Protein AF-A0A7T8GNN7-F1 (afdb_monomer_lite)

Secondary structure (DSSP, 8-state):
---EEE-HHHHHHTT-EEEEEEGGGTEEEEEEEE-STTPEE-SSSEEE--TTTTSPP---S----EE--SSTT------EES----PPPTTSSTTSTTS--B----TT----S-TT-B-SS---EE-

Foldseek 3Di:
DQADWDAPVVLVVVVWDFDAADPVRRTGRTAAEDADFPEEAQDPRYHYDHNPPPDDDPDDDDGDYHYDDNDPVDPDDKDFPQFDAWADDPVNALQDDDTDFDADDDPVRDGPPNNSGDHHGDPGGID

Organism: Caligus rogercresseyi (NCBI:txid217165)

Radius of gyration: 16.75 Å; chains: 1; bounding box: 38×28×48 Å

InterPro domains:
  IPR000859 CUB domain [PF00431] (37-94)
  IPR000859 CUB domain [PS01180] (37-127)
  IPR035914 Spermadhesin, CUB domain superfamily [G3DSA:2.60.120.290] (34-127)
  IPR035914 Spermadhesin, CUB domain superfamily [SSF49854] (37-122)

Sequence (127 aa):
DHGTCFTSEECADNGGTSDGNCASGFGVCCTFKVSTCGTSVTRNITYITNPSYPTAYTTSGTCTYTINRVNDNICQIRLDFDNLVLTEPATGECSNTNTDKLTFTSPSGYVPPGSGGLCGDNVSGSH

pLDDT: mean 86.87, std 10.4, range [50.38, 96.88]

Structure (mmCIF, N/CA/C/O backbone):
data_AF-A0A7T8GNN7-F1
#
_entry.id   AF-A0A7T8GNN7-F1
#
loop_
_atom_site.group_PDB
_atom_site.id
_atom_site.type_symbol
_atom_site.label_atom_id
_atom_site.label_alt_id
_atom_site.label_comp_id
_atom_site.label_asym_id
_atom_site.label_entity_id
_atom_site.label_seq_id
_atom_site.pdbx_PDB_ins_code
_atom_site.Cartn_x
_atom_site.Cartn_y
_atom_site.Cartn_z
_atom_site.occupancy
_atom_site.B_iso_or_equiv
_atom_site.auth_seq_id
_atom_site.auth_comp_id
_atom_site.auth_asym_id
_atom_site.auth_atom_id
_atom_site.pdbx_PDB_model_num
ATOM 1 N N . ASP A 1 1 ? -1.121 11.343 8.156 1.00 70.88 1 ASP A N 1
ATOM 2 C CA . ASP A 1 1 ? -1.872 10.213 7.580 1.00 70.88 1 ASP A CA 1
ATOM 3 C C . ASP A 1 1 ? -3.366 10.359 7.880 1.00 70.88 1 ASP A C 1
ATOM 5 O O . ASP A 1 1 ? -3.744 11.129 8.758 1.00 70.88 1 ASP A O 1
ATOM 9 N N . HIS A 1 2 ? -4.235 9.688 7.126 1.00 83.94 2 HIS A N 1
ATOM 10 C CA . HIS A 1 2 ? -5.654 9.531 7.434 1.00 83.94 2 HIS A CA 1
ATOM 11 C C . HIS A 1 2 ? -5.828 8.280 8.299 1.00 83.94 2 HIS A C 1
ATOM 13 O O . HIS A 1 2 ? -5.333 7.208 7.957 1.00 83.94 2 HIS A O 1
ATOM 19 N N . GLY A 1 3 ? -6.543 8.402 9.413 1.00 90.62 3 GLY A N 1
ATOM 20 C CA . GLY A 1 3 ? -6.808 7.295 10.329 1.00 90.62 3 GLY A CA 1
ATOM 21 C C . GLY A 1 3 ? -8.271 7.224 10.745 1.00 90.62 3 GLY A C 1
ATOM 22 O O . GLY A 1 3 ? -9.076 8.104 10.437 1.00 90.62 3 GLY A O 1
ATOM 23 N N . THR A 1 4 ? -8.618 6.153 11.453 1.00 93.12 4 THR A N 1
ATOM 24 C CA . THR A 1 4 ? -9.942 5.988 12.070 1.00 93.12 4 THR A 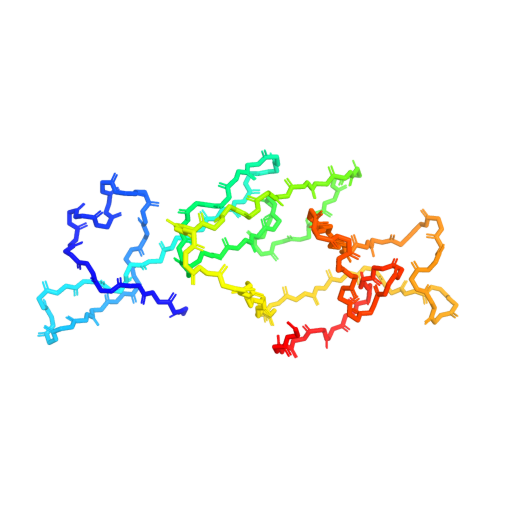CA 1
ATOM 25 C C . THR A 1 4 ? -9.846 6.315 13.554 1.00 93.12 4 THR A C 1
ATOM 27 O O . THR A 1 4 ? -8.886 5.927 14.213 1.00 93.12 4 THR A O 1
ATOM 30 N N . CYS A 1 5 ? -10.826 7.039 14.090 1.00 95.19 5 CYS A N 1
ATOM 31 C CA . CYS A 1 5 ? -10.841 7.391 15.506 1.00 95.19 5 CYS A CA 1
ATOM 32 C C . CYS A 1 5 ? -11.194 6.167 16.367 1.00 95.19 5 CYS A C 1
ATOM 34 O O . CYS A 1 5 ? -12.307 5.655 16.245 1.00 95.19 5 CYS A O 1
ATOM 36 N N . PHE A 1 6 ? -10.268 5.728 17.223 1.00 95.75 6 PHE A N 1
ATOM 37 C CA . PHE A 1 6 ? -10.435 4.619 18.179 1.00 95.75 6 PHE A CA 1
ATOM 38 C C . PHE A 1 6 ? -9.984 5.019 19.582 1.00 95.75 6 PHE A C 1
ATOM 40 O O . PHE A 1 6 ? -9.338 6.056 19.750 1.00 95.75 6 PHE A O 1
ATOM 47 N N . THR A 1 7 ? -10.280 4.200 20.595 1.00 96.88 7 THR A N 1
ATOM 48 C CA . THR A 1 7 ? -9.543 4.311 21.863 1.00 96.88 7 THR A CA 1
ATOM 49 C C . THR A 1 7 ? -8.076 3.914 21.661 1.00 96.88 7 THR A C 1
ATOM 51 O O . THR A 1 7 ? -7.710 3.262 20.675 1.00 96.88 7 THR A O 1
ATOM 54 N N . SER A 1 8 ? -7.207 4.321 22.586 1.00 95.62 8 SER A N 1
ATOM 55 C CA . SER A 1 8 ? -5.798 3.914 22.576 1.00 95.62 8 SER A CA 1
ATOM 56 C C . SER A 1 8 ? -5.645 2.395 22.611 1.00 95.62 8 SER A C 1
ATOM 58 O O . SER A 1 8 ? -4.840 1.840 21.862 1.00 95.62 8 SER A O 1
ATOM 60 N N . GLU A 1 9 ? -6.445 1.736 23.447 1.00 96.69 9 GLU A N 1
ATOM 61 C CA . GLU A 1 9 ? -6.436 0.289 23.642 1.00 96.69 9 GLU A CA 1
ATOM 62 C C . GLU A 1 9 ? -6.911 -0.429 22.378 1.00 96.69 9 GLU A C 1
ATOM 64 O O . GLU A 1 9 ? -6.200 -1.282 21.857 1.00 96.69 9 GLU A O 1
ATOM 69 N N . GLU A 1 10 ? -8.050 -0.020 21.810 1.00 96.62 10 GLU A N 1
ATOM 70 C CA . GLU A 1 10 ? -8.573 -0.610 20.574 1.00 96.62 10 GLU A CA 1
ATOM 71 C C . GLU A 1 10 ? -7.582 -0.462 19.419 1.00 96.62 10 GLU A C 1
ATOM 73 O O . GLU A 1 10 ? -7.401 -1.397 18.637 1.00 96.62 10 GLU A O 1
ATOM 78 N N . CYS A 1 11 ? -6.924 0.696 19.301 1.00 96.06 11 CYS A N 1
ATOM 79 C CA . CYS A 1 11 ? -5.928 0.904 18.259 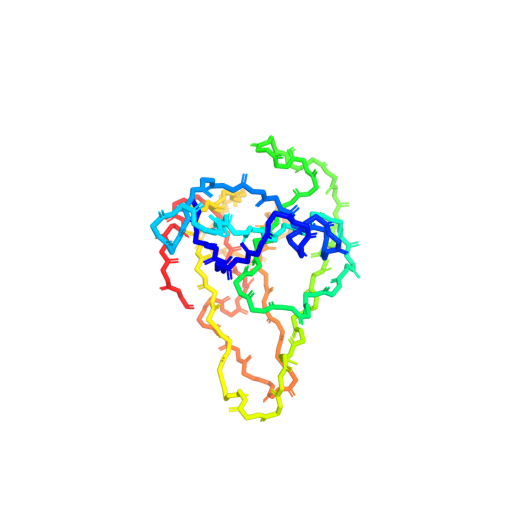1.00 96.06 11 CYS A CA 1
ATOM 80 C C . CYS A 1 11 ? -4.759 -0.082 18.394 1.00 96.06 11 CYS A C 1
ATOM 82 O O . CYS A 1 11 ? -4.390 -0.726 17.409 1.00 96.06 11 CYS A O 1
ATOM 84 N N . ALA A 1 12 ? -4.224 -0.243 19.608 1.00 95.62 12 ALA A N 1
ATOM 85 C CA . ALA A 1 12 ? -3.118 -1.155 19.888 1.00 95.62 12 ALA A CA 1
ATOM 86 C C . ALA A 1 12 ? -3.513 -2.629 19.696 1.00 95.62 12 ALA A C 1
ATOM 88 O O . ALA A 1 12 ? -2.801 -3.369 19.015 1.00 95.62 12 ALA A O 1
ATOM 89 N N . ASP A 1 13 ? -4.674 -3.038 20.213 1.00 96.06 13 ASP A N 1
ATOM 90 C CA . ASP A 1 13 ? -5.177 -4.416 20.128 1.00 96.06 13 ASP A CA 1
ATOM 91 C C . ASP A 1 13 ? -5.432 -4.854 18.679 1.00 96.06 13 ASP A C 1
ATOM 93 O O . ASP A 1 13 ? -5.316 -6.030 18.334 1.00 96.06 13 ASP A O 1
ATOM 97 N N . ASN A 1 14 ? -5.743 -3.898 17.801 1.00 92.69 14 ASN A N 1
ATOM 98 C CA . ASN A 1 14 ? -5.927 -4.142 16.372 1.00 92.69 14 ASN A CA 1
ATOM 99 C C . ASN A 1 14 ? -4.624 -4.028 15.555 1.00 92.69 14 ASN A C 1
ATOM 101 O O . ASN A 1 14 ? -4.678 -4.125 14.327 1.00 92.69 14 ASN A O 1
ATOM 105 N N . GLY A 1 15 ? -3.469 -3.816 16.198 1.00 92.62 15 GLY A N 1
ATOM 106 C CA . GLY A 1 15 ? -2.169 -3.673 15.531 1.00 92.62 15 GLY A CA 1
ATOM 107 C C . GLY A 1 15 ? -1.986 -2.344 14.792 1.00 92.62 15 GLY A C 1
ATOM 108 O O . GLY A 1 15 ? -1.189 -2.259 13.857 1.00 92.62 15 GLY A O 1
ATOM 109 N N . GLY A 1 16 ? -2.755 -1.322 15.164 1.00 94.12 16 GLY A N 1
ATOM 110 C CA . GLY A 1 16 ? -2.642 0.025 14.623 1.00 94.12 16 GLY A CA 1
ATOM 111 C C . GLY A 1 16 ? -1.597 0.870 15.350 1.00 94.12 16 GLY A C 1
ATOM 112 O O . GLY A 1 16 ? -1.063 0.501 16.394 1.00 94.12 16 GLY A O 1
ATOM 113 N N . THR A 1 17 ? -1.298 2.034 14.781 1.00 95.19 17 THR A N 1
ATOM 114 C CA . THR A 1 17 ? -0.413 3.045 15.373 1.00 95.19 17 THR A CA 1
ATOM 115 C C . THR A 1 17 ? -1.192 4.331 15.625 1.00 95.19 17 THR A C 1
ATOM 117 O O . THR A 1 17 ? -1.911 4.806 14.744 1.00 95.19 17 THR A O 1
ATOM 120 N N . SER A 1 18 ? -1.038 4.897 16.824 1.00 95.25 18 SER A N 1
ATOM 121 C CA . SER A 1 18 ? -1.614 6.193 17.193 1.00 95.25 18 SER A CA 1
ATOM 122 C C . SER A 1 18 ? -0.872 7.336 16.491 1.00 95.25 18 SER A C 1
ATOM 124 O O . SER A 1 18 ? 0.337 7.484 16.672 1.00 95.25 18 SER A O 1
ATOM 126 N N . ASP A 1 19 ? -1.599 8.135 15.709 1.00 94.19 19 ASP A N 1
ATOM 127 C CA . ASP A 1 19 ? -1.113 9.311 14.971 1.00 94.19 19 ASP A CA 1
ATOM 128 C C . ASP A 1 19 ? -1.870 10.583 15.403 1.00 94.19 19 ASP A C 1
ATOM 130 O O . ASP A 1 19 ? -2.530 11.267 14.619 1.00 94.19 19 ASP A O 1
ATOM 134 N N . GLY A 1 20 ? -1.836 10.876 16.705 1.00 94.06 20 GLY A N 1
ATOM 135 C CA . GLY A 1 20 ? -2.480 12.050 17.299 1.00 94.06 20 GLY A CA 1
ATOM 136 C C . GLY A 1 20 ? -3.870 11.778 17.877 1.00 94.06 20 GLY A C 1
ATOM 137 O O . GLY A 1 20 ? -4.321 10.639 17.966 1.00 94.06 20 GLY A O 1
ATOM 138 N N . ASN A 1 21 ? -4.548 12.845 18.306 1.00 95.25 21 ASN A N 1
ATOM 139 C CA . ASN A 1 21 ? -5.808 12.763 19.047 1.00 95.25 21 ASN A CA 1
ATOM 140 C C . ASN A 1 21 ? -7.023 13.045 18.151 1.00 95.25 21 ASN A C 1
ATOM 142 O O . ASN A 1 21 ? -6.974 13.894 17.262 1.00 95.25 21 ASN A O 1
ATOM 146 N N . CYS A 1 22 ? -8.145 12.393 18.444 1.00 95.56 22 CYS A N 1
ATOM 147 C CA . CYS A 1 22 ? -9.446 12.620 17.811 1.00 95.56 22 CYS A CA 1
ATOM 148 C C . CYS A 1 22 ? -10.557 12.715 18.872 1.00 95.56 22 CYS A C 1
ATOM 150 O O . CYS A 1 22 ? -10.290 12.589 20.068 1.00 95.56 22 CYS A O 1
ATOM 152 N N . ALA A 1 23 ? -11.798 12.993 18.448 1.00 94.06 23 ALA A N 1
ATOM 153 C CA . ALA A 1 23 ? -12.961 13.124 19.336 1.00 94.06 23 ALA A CA 1
ATOM 154 C C . ALA A 1 23 ? -12.683 14.020 20.563 1.00 94.06 23 ALA A C 1
ATOM 156 O O . ALA A 1 23 ? -12.910 13.620 21.697 1.00 94.06 23 ALA A O 1
ATOM 157 N N . SER A 1 24 ? -12.116 15.212 20.351 1.00 93.56 24 SER A N 1
ATOM 158 C CA . SER A 1 24 ? -11.734 16.146 21.426 1.00 93.56 24 SER A CA 1
ATOM 159 C C . SER A 1 24 ? -10.796 15.565 22.500 1.00 93.56 24 SER A C 1
ATOM 161 O O . SER A 1 24 ? -10.805 16.022 23.639 1.00 93.56 24 SER A O 1
ATOM 163 N N . GLY A 1 25 ? -9.968 14.578 22.143 1.00 92.94 25 GLY A N 1
ATOM 164 C CA . GLY A 1 25 ? -8.994 13.960 23.047 1.00 92.94 25 GLY A CA 1
ATOM 165 C C . GLY A 1 25 ? -9.481 12.688 23.739 1.00 92.94 25 GLY A C 1
ATOM 166 O O . GLY A 1 25 ? -8.733 12.121 24.527 1.00 92.94 25 GLY A O 1
ATOM 167 N N . PHE A 1 26 ? -10.697 12.220 23.444 1.00 93.62 26 PHE A N 1
ATOM 168 C CA . PHE A 1 26 ? -11.208 10.947 23.967 1.00 93.62 26 PHE A CA 1
ATOM 169 C C . PHE A 1 26 ? -10.734 9.722 23.174 1.00 93.62 26 PHE A C 1
ATOM 171 O O . PHE A 1 26 ? -10.935 8.596 23.620 1.00 93.62 26 PHE A O 1
ATOM 178 N N . GLY A 1 27 ? -10.114 9.929 22.012 1.00 96.56 27 GLY A N 1
ATOM 179 C CA . GLY A 1 27 ? -9.561 8.857 21.195 1.00 96.56 27 GLY A CA 1
ATOM 180 C C . GLY A 1 27 ? -8.292 9.272 20.461 1.00 96.56 27 GLY A C 1
ATOM 181 O O . GLY A 1 27 ? -7.857 10.427 20.521 1.00 96.56 27 GLY A O 1
ATOM 182 N N . VAL A 1 28 ? -7.732 8.319 19.726 1.00 96.75 28 VAL A N 1
ATOM 183 C CA . VAL A 1 28 ? -6.546 8.473 18.887 1.00 96.75 28 VAL A CA 1
ATOM 184 C C . VAL A 1 28 ? -6.881 8.285 17.412 1.00 96.75 28 VAL A C 1
ATOM 186 O O . VAL A 1 28 ? -7.736 7.475 17.043 1.00 96.75 28 VAL A O 1
ATOM 189 N N . CYS A 1 29 ? -6.189 9.025 16.550 1.00 95.88 29 CYS A N 1
ATOM 190 C CA . CYS A 1 29 ? -6.210 8.790 15.113 1.00 95.88 29 CYS A CA 1
ATOM 191 C C . CYS A 1 29 ? -5.425 7.504 14.828 1.00 95.88 29 CYS A C 1
ATOM 193 O O . CYS A 1 29 ? -4.197 7.505 14.803 1.00 95.88 29 CYS A O 1
ATOM 195 N N . CYS A 1 30 ? -6.126 6.383 14.682 1.00 96.12 30 CYS A N 1
ATOM 196 C CA . CYS A 1 30 ? -5.497 5.086 14.497 1.00 96.12 30 CYS A CA 1
ATOM 197 C C . CYS A 1 30 ? -5.212 4.818 13.018 1.00 96.12 30 CYS A C 1
ATOM 199 O O . CYS A 1 30 ? -6.126 4.826 12.186 1.00 96.12 30 CYS A O 1
ATOM 201 N N . THR A 1 31 ? -3.950 4.544 12.698 1.00 95.31 31 THR A N 1
ATOM 202 C CA . THR A 1 31 ? -3.489 4.224 11.342 1.00 95.31 31 THR A CA 1
ATOM 203 C C . THR A 1 31 ? -3.058 2.764 11.251 1.00 95.31 31 THR A C 1
ATOM 205 O O . THR A 1 31 ? -2.471 2.215 12.184 1.00 95.31 31 THR A O 1
ATOM 208 N N . PHE A 1 32 ? -3.343 2.124 10.117 1.00 94.88 32 PHE A N 1
ATOM 209 C CA . PHE A 1 32 ? -2.944 0.742 9.846 1.00 94.88 32 PHE A CA 1
ATOM 210 C C . PHE A 1 32 ? -1.960 0.719 8.688 1.00 94.88 32 PHE A C 1
ATOM 212 O O . PHE A 1 32 ? -2.209 1.346 7.657 1.00 94.88 32 PHE A O 1
ATOM 219 N N . LYS A 1 33 ? -0.848 -0.002 8.853 1.00 94.31 33 LYS A N 1
ATOM 220 C CA . LYS A 1 33 ? 0.199 -0.123 7.833 1.00 94.31 33 LYS A CA 1
ATOM 221 C C . LYS A 1 33 ? 0.515 -1.590 7.578 1.00 94.31 33 LYS A C 1
ATOM 223 O O . LYS A 1 33 ? 0.595 -2.382 8.513 1.00 94.31 33 LYS A O 1
ATOM 228 N N . VAL A 1 34 ? 0.705 -1.944 6.313 1.00 95.31 34 VAL A N 1
ATOM 229 C CA . VAL A 1 34 ? 1.082 -3.287 5.874 1.00 95.31 34 VAL A CA 1
ATOM 230 C C . VAL A 1 34 ? 2.280 -3.169 4.945 1.00 95.31 34 VAL A C 1
ATOM 232 O O . VAL A 1 34 ? 2.206 -2.517 3.906 1.00 95.31 34 VAL A O 1
ATOM 235 N N . SER A 1 35 ? 3.384 -3.814 5.320 1.00 94.62 35 SER A N 1
ATOM 236 C CA . SER A 1 35 ? 4.629 -3.796 4.545 1.00 94.62 35 SER A CA 1
ATOM 237 C C . SER A 1 35 ? 5.092 -5.180 4.095 1.00 94.62 35 SER A C 1
ATOM 239 O O . SER A 1 35 ? 5.858 -5.302 3.143 1.00 94.62 35 SER A O 1
ATOM 241 N N . THR A 1 36 ? 4.602 -6.247 4.726 1.00 94.56 36 THR A N 1
ATOM 242 C CA . THR A 1 36 ? 4.992 -7.623 4.405 1.00 94.56 36 THR A CA 1
ATOM 243 C C . THR A 1 36 ? 4.377 -8.079 3.081 1.00 94.56 36 THR A C 1
ATOM 245 O O . THR A 1 36 ? 3.156 -8.161 2.954 1.00 94.56 36 THR A O 1
ATOM 248 N N . CYS A 1 37 ? 5.218 -8.415 2.102 1.00 93.44 37 CYS A N 1
ATOM 249 C CA . CYS A 1 37 ? 4.780 -8.962 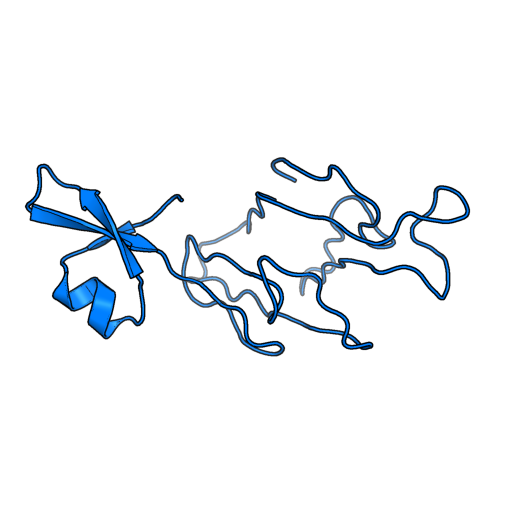0.816 1.00 93.44 37 CYS A CA 1
ATOM 250 C C . CYS A 1 37 ? 3.950 -10.243 0.984 1.00 93.44 37 CYS A C 1
ATOM 252 O O . CYS A 1 37 ? 4.252 -11.082 1.832 1.00 93.44 37 CYS A O 1
ATOM 254 N N . GLY A 1 38 ? 2.927 -10.413 0.145 1.00 93.69 38 GLY A N 1
ATOM 255 C CA . GLY A 1 38 ? 2.046 -11.585 0.147 1.00 93.69 38 GLY A CA 1
ATOM 256 C C . GLY A 1 38 ? 0.902 -11.513 1.159 1.00 93.69 38 GLY A C 1
ATOM 257 O O . GLY A 1 38 ? 0.121 -12.456 1.267 1.00 93.69 38 GLY A O 1
ATOM 258 N N . THR A 1 39 ? 0.781 -10.416 1.907 1.00 94.44 39 THR A N 1
ATOM 259 C CA . THR A 1 39 ? -0.293 -10.245 2.891 1.00 94.44 39 THR A CA 1
ATOM 260 C C . THR A 1 39 ? -1.578 -9.712 2.263 1.00 94.44 39 THR A C 1
ATOM 262 O O . THR A 1 39 ? -1.605 -9.180 1.148 1.00 94.44 39 THR A O 1
ATOM 265 N N . SER A 1 40 ? -2.677 -9.888 2.997 1.00 94.75 40 SER A N 1
ATOM 266 C CA . SER A 1 40 ? -3.980 -9.350 2.623 1.00 94.75 40 SER A CA 1
ATOM 267 C C . SER A 1 40 ? -4.324 -8.116 3.449 1.00 94.75 40 SER A C 1
ATOM 269 O O . SER A 1 40 ? -4.134 -8.103 4.663 1.00 94.75 40 SER A O 1
ATOM 271 N N . VAL A 1 41 ? -4.899 -7.114 2.794 1.00 94.62 41 VAL A N 1
ATOM 272 C CA . VAL A 1 41 ? -5.516 -5.949 3.425 1.00 94.62 41 VAL A CA 1
ATOM 273 C C . VAL A 1 41 ? -6.996 -6.247 3.625 1.00 94.62 41 VAL A C 1
ATOM 275 O O . VAL A 1 41 ? -7.713 -6.525 2.668 1.00 94.62 41 VAL A O 1
ATOM 278 N N . THR A 1 42 ? -7.454 -6.208 4.873 1.00 91.81 42 THR A N 1
ATOM 279 C CA . THR A 1 42 ? -8.832 -6.558 5.273 1.00 91.81 42 THR A CA 1
ATOM 280 C C . THR A 1 42 ? -9.533 -5.430 6.027 1.00 91.81 42 THR A C 1
ATOM 282 O O . THR A 1 42 ? -10.597 -5.636 6.607 1.00 91.81 42 THR A O 1
ATOM 285 N N . ARG A 1 43 ? -8.939 -4.231 6.041 1.00 90.19 43 ARG A N 1
ATOM 286 C CA . ARG A 1 43 ? -9.454 -3.046 6.735 1.00 90.19 43 ARG A CA 1
ATOM 287 C C . ARG A 1 43 ? -9.501 -1.862 5.782 1.00 90.19 43 ARG A C 1
ATOM 289 O O . ARG A 1 43 ? -8.673 -1.738 4.882 1.00 90.19 43 ARG A O 1
ATOM 296 N N . ASN A 1 44 ? -10.467 -0.979 6.003 1.00 89.06 44 ASN A N 1
ATOM 297 C CA . ASN A 1 44 ? -10.538 0.283 5.282 1.00 89.06 44 ASN A CA 1
ATOM 298 C C . ASN A 1 44 ? -9.427 1.223 5.782 1.00 89.06 44 ASN A C 1
ATOM 300 O O . ASN A 1 44 ? -9.035 1.121 6.944 1.00 89.06 44 ASN A O 1
ATOM 304 N N . ILE A 1 45 ? -8.953 2.132 4.928 1.00 89.81 45 ILE A N 1
ATOM 305 C CA . ILE A 1 45 ? -7.924 3.131 5.271 1.00 89.81 45 ILE A CA 1
ATOM 306 C C . ILE A 1 45 ? -6.637 2.451 5.788 1.00 89.81 45 ILE A C 1
ATOM 308 O O . ILE A 1 45 ? -6.201 2.649 6.920 1.00 89.81 45 ILE A O 1
ATOM 312 N N . THR A 1 46 ? -6.056 1.581 4.957 1.00 93.31 46 THR A N 1
ATOM 313 C CA . THR A 1 46 ? -4.784 0.902 5.249 1.00 93.31 46 THR A CA 1
ATOM 314 C C . THR A 1 46 ? -3.699 1.403 4.308 1.00 93.31 46 THR A C 1
ATOM 316 O O . THR A 1 46 ? -3.892 1.419 3.094 1.00 93.31 46 THR A O 1
ATOM 319 N N . TYR A 1 47 ? -2.543 1.746 4.866 1.00 94.44 47 TYR A N 1
ATOM 320 C CA . TYR A 1 47 ? -1.353 2.116 4.113 1.00 94.44 47 TYR A CA 1
ATOM 321 C C . TYR A 1 47 ? -0.572 0.877 3.705 1.00 94.44 47 TYR A C 1
ATOM 323 O O . TYR A 1 47 ? -0.166 0.081 4.553 1.00 94.44 47 TYR A O 1
ATOM 331 N N . ILE A 1 48 ? -0.335 0.730 2.408 1.00 95.00 48 ILE A N 1
ATOM 332 C CA . ILE A 1 48 ? 0.527 -0.316 1.866 1.00 95.00 48 ILE A CA 1
ATOM 333 C C . ILE A 1 48 ? 1.872 0.322 1.554 1.00 95.00 48 ILE A C 1
ATOM 335 O O . ILE A 1 48 ? 1.930 1.332 0.856 1.00 95.00 48 ILE A O 1
ATOM 339 N N . THR A 1 49 ? 2.953 -0.265 2.053 1.00 94.81 49 THR A N 1
ATOM 340 C CA . THR A 1 49 ? 4.311 0.192 1.750 1.00 94.81 49 THR A CA 1
ATOM 341 C C . THR A 1 49 ? 5.157 -0.973 1.268 1.00 94.81 49 THR A C 1
ATOM 343 O O . THR A 1 49 ? 4.954 -2.110 1.688 1.00 94.81 49 THR A O 1
ATOM 346 N N . ASN A 1 50 ? 6.174 -0.710 0.449 1.00 92.44 50 ASN A N 1
ATOM 347 C CA . ASN A 1 50 ? 7.212 -1.712 0.222 1.00 92.44 50 ASN A CA 1
ATOM 348 C C . ASN A 1 50 ? 7.910 -2.075 1.558 1.00 92.44 50 ASN A C 1
ATOM 350 O O . ASN A 1 50 ? 7.964 -1.234 2.463 1.00 92.44 50 ASN A O 1
ATOM 354 N N . PRO A 1 51 ? 8.493 -3.283 1.694 1.00 92.94 51 PRO A N 1
ATOM 355 C CA . PRO A 1 51 ? 9.112 -3.740 2.945 1.00 92.94 51 PRO A CA 1
ATOM 356 C C . PRO A 1 51 ? 10.189 -2.810 3.522 1.00 92.94 51 PRO A C 1
ATOM 358 O O . PRO A 1 51 ? 10.353 -2.747 4.735 1.00 92.94 51 PRO A O 1
ATOM 361 N N . SER A 1 52 ? 10.913 -2.094 2.657 1.00 92.19 52 SER A N 1
ATOM 362 C CA . SER A 1 52 ? 12.022 -1.211 3.043 1.00 92.19 52 SER A CA 1
ATOM 363 C C . SER A 1 52 ? 11.625 0.260 3.198 1.00 92.19 52 SER A C 1
ATOM 365 O O . SER A 1 52 ? 12.502 1.084 3.458 1.00 92.19 52 SER A O 1
ATOM 367 N N . TYR A 1 53 ? 10.347 0.620 3.028 1.00 92.44 53 TYR A N 1
ATOM 368 C CA . TYR A 1 53 ? 9.901 2.016 3.089 1.00 92.44 53 TYR A CA 1
ATOM 369 C C . TYR A 1 53 ? 10.325 2.679 4.416 1.00 92.44 53 TYR A C 1
ATOM 371 O O . TYR A 1 53 ? 10.172 2.060 5.470 1.00 92.44 53 TYR A O 1
ATOM 379 N N . PRO A 1 54 ? 10.848 3.922 4.412 1.00 92.19 54 PRO A N 1
ATOM 380 C CA . PRO A 1 54 ? 10.921 4.873 3.294 1.00 92.19 54 PRO A CA 1
ATOM 381 C C . PRO A 1 54 ? 12.148 4.719 2.381 1.00 92.19 54 PRO A C 1
ATOM 383 O O . PRO A 1 54 ? 12.346 5.532 1.483 1.00 92.19 54 PRO A O 1
ATOM 386 N N . THR A 1 55 ? 12.992 3.711 2.596 1.00 91.81 55 THR A N 1
ATOM 387 C CA . THR A 1 55 ? 14.147 3.442 1.725 1.00 91.81 55 THR A CA 1
ATOM 388 C C . THR A 1 55 ? 13.763 2.602 0.504 1.00 91.81 55 THR A C 1
ATOM 390 O O . THR A 1 55 ? 12.720 1.938 0.475 1.00 91.81 55 THR A O 1
ATOM 393 N N . ALA A 1 56 ? 14.622 2.634 -0.517 1.00 88.88 56 ALA A N 1
ATOM 394 C CA . ALA A 1 56 ? 14.422 1.880 -1.747 1.00 88.88 56 ALA A CA 1
ATOM 395 C C . ALA A 1 56 ? 14.350 0.368 -1.475 1.00 88.88 56 ALA A C 1
ATOM 397 O O . ALA A 1 56 ? 15.140 -0.190 -0.709 1.00 88.88 56 ALA A O 1
ATOM 398 N N . TYR A 1 57 ? 13.406 -0.305 -2.131 1.00 91.69 57 TYR A N 1
ATOM 399 C CA . TYR A 1 57 ? 13.322 -1.761 -2.122 1.00 91.69 57 TYR A CA 1
ATOM 400 C C . TYR A 1 57 ? 14.219 -2.333 -3.218 1.00 91.69 57 TYR A C 1
ATOM 402 O O . TYR A 1 57 ? 14.000 -2.062 -4.391 1.00 91.69 57 TYR A O 1
ATOM 410 N N . THR A 1 58 ? 15.234 -3.108 -2.842 1.00 90.38 58 THR A N 1
ATOM 411 C CA . THR A 1 58 ? 16.264 -3.611 -3.772 1.00 90.38 58 THR A CA 1
ATOM 412 C C . THR A 1 58 ? 16.138 -5.103 -4.078 1.00 90.38 58 THR A C 1
ATOM 414 O O . THR A 1 58 ? 16.945 -5.657 -4.824 1.00 90.38 58 THR A O 1
ATOM 417 N N . THR A 1 59 ? 15.137 -5.774 -3.509 1.00 90.38 59 THR A N 1
ATOM 418 C CA . THR A 1 59 ? 14.894 -7.196 -3.754 1.00 90.38 59 THR A CA 1
ATOM 419 C C . THR A 1 59 ? 14.157 -7.375 -5.075 1.00 90.38 59 THR A C 1
ATOM 421 O O . THR A 1 59 ? 13.034 -6.904 -5.235 1.00 90.38 59 THR A O 1
ATOM 424 N N . SER A 1 60 ? 14.766 -8.103 -6.009 1.00 88.50 60 SER A N 1
ATOM 425 C CA . SER A 1 60 ? 14.124 -8.460 -7.274 1.00 88.50 60 SER A CA 1
ATOM 426 C C . SER A 1 60 ? 13.007 -9.485 -7.072 1.00 88.50 60 SER A C 1
ATOM 428 O O . SER A 1 60 ? 13.160 -10.448 -6.321 1.00 88.50 60 SER A O 1
ATOM 430 N N . GLY A 1 61 ? 11.906 -9.316 -7.801 1.00 89.38 61 GLY A N 1
ATOM 431 C CA . GLY A 1 61 ? 10.775 -10.241 -7.803 1.00 89.38 61 GLY A CA 1
ATOM 432 C C . GLY A 1 61 ? 9.434 -9.518 -7.738 1.00 89.38 61 GLY A C 1
ATOM 433 O O . GLY A 1 61 ? 9.367 -8.293 -7.684 1.00 89.38 61 GLY A O 1
ATOM 434 N N . THR A 1 62 ? 8.350 -10.290 -7.747 1.00 90.44 62 THR A N 1
ATOM 435 C CA . THR A 1 62 ? 6.992 -9.754 -7.616 1.00 90.44 62 THR A CA 1
ATOM 436 C C . THR A 1 62 ? 6.559 -9.775 -6.154 1.00 90.44 62 THR A C 1
ATOM 438 O O . THR A 1 62 ? 6.532 -10.829 -5.522 1.00 90.44 62 THR A O 1
ATOM 441 N N . CYS A 1 63 ? 6.181 -8.611 -5.631 1.00 92.69 63 CYS A N 1
ATOM 442 C CA . CYS A 1 63 ? 5.536 -8.463 -4.332 1.00 92.69 63 CYS A CA 1
ATOM 443 C C . CYS A 1 63 ? 4.046 -8.178 -4.552 1.00 92.69 63 CYS A C 1
ATOM 445 O O . CYS A 1 63 ? 3.692 -7.199 -5.206 1.00 92.69 63 CYS A O 1
ATOM 447 N N . THR A 1 64 ? 3.171 -9.036 -4.028 1.00 93.75 64 THR A N 1
ATOM 448 C CA . THR A 1 64 ? 1.717 -8.913 -4.206 1.00 93.75 64 THR A CA 1
ATOM 449 C C . THR A 1 64 ? 1.042 -8.621 -2.873 1.00 93.75 64 THR A C 1
ATOM 451 O O . THR A 1 64 ? 1.319 -9.294 -1.883 1.00 93.75 64 THR A O 1
ATOM 454 N N . TYR A 1 65 ? 0.119 -7.662 -2.866 1.00 95.19 65 TYR A N 1
ATOM 455 C CA . TYR A 1 65 ? -0.802 -7.411 -1.759 1.00 95.19 65 TYR A CA 1
ATOM 456 C C . TYR A 1 65 ? -2.225 -7.679 -2.247 1.00 95.19 65 TYR A C 1
ATOM 458 O O . TYR A 1 65 ? -2.596 -7.245 -3.338 1.00 95.19 65 TYR A O 1
ATOM 466 N N . THR A 1 66 ? -3.019 -8.402 -1.458 1.00 94.44 66 THR A N 1
ATOM 467 C CA . THR A 1 66 ? -4.410 -8.724 -1.821 1.00 94.44 66 THR A CA 1
ATOM 468 C C . THR A 1 66 ? -5.365 -7.844 -1.035 1.00 94.44 66 THR A C 1
ATOM 470 O O . THR A 1 66 ? -5.412 -7.926 0.187 1.00 94.44 66 THR A O 1
ATOM 473 N N . ILE A 1 67 ? -6.141 -7.001 -1.712 1.00 93.44 67 ILE A N 1
ATOM 474 C CA . ILE A 1 67 ? -7.116 -6.133 -1.043 1.00 93.44 67 ILE A CA 1
ATOM 475 C C . ILE A 1 67 ? -8.465 -6.844 -1.008 1.00 93.44 67 ILE A C 1
ATOM 477 O O . ILE A 1 67 ? -9.116 -7.025 -2.037 1.00 93.44 67 ILE A O 1
ATOM 481 N N . ASN A 1 68 ? -8.894 -7.225 0.191 1.00 92.44 68 ASN A N 1
ATOM 482 C CA . ASN A 1 68 ? -10.200 -7.817 0.427 1.00 92.44 68 ASN A CA 1
ATOM 483 C C . ASN A 1 68 ? -11.200 -6.720 0.784 1.00 92.44 68 ASN A C 1
ATOM 485 O O . ASN A 1 68 ? -10.949 -5.878 1.649 1.00 92.44 68 ASN A O 1
ATOM 489 N N . ARG A 1 69 ? -12.370 -6.755 0.141 1.00 90.25 69 ARG A N 1
ATOM 490 C CA . ARG A 1 69 ? -13.485 -5.888 0.528 1.00 90.25 69 ARG A CA 1
ATOM 491 C C . ARG A 1 69 ? -13.844 -6.171 1.984 1.00 90.25 69 ARG A C 1
ATOM 493 O O . ARG A 1 69 ? -14.022 -7.325 2.360 1.00 90.25 69 ARG A O 1
ATOM 500 N N . VAL A 1 70 ? -13.980 -5.117 2.785 1.00 89.69 70 VAL A N 1
ATOM 501 C CA . VAL A 1 70 ? -14.325 -5.265 4.208 1.00 89.69 70 VAL A CA 1
ATOM 502 C C . VAL A 1 70 ? -15.774 -5.713 4.424 1.00 89.69 70 VAL A C 1
ATOM 504 O O . VAL A 1 70 ? -16.115 -6.184 5.503 1.00 89.69 70 VAL A O 1
ATOM 507 N N . ASN A 1 71 ? -16.629 -5.560 3.408 1.00 89.75 71 ASN A N 1
ATOM 508 C CA . ASN A 1 71 ? -17.968 -6.138 3.325 1.00 89.75 71 ASN A CA 1
ATOM 509 C C . ASN A 1 71 ? -18.448 -6.187 1.859 1.00 89.75 71 ASN A C 1
ATOM 511 O O . ASN A 1 71 ? -17.864 -5.544 0.982 1.00 89.75 71 ASN A O 1
ATOM 515 N N . ASP A 1 72 ? -19.537 -6.913 1.602 1.00 89.50 72 ASP A N 1
ATOM 516 C CA . ASP A 1 72 ? -20.062 -7.143 0.248 1.00 89.50 72 ASP A CA 1
ATOM 517 C C . ASP A 1 72 ? -20.783 -5.940 -0.382 1.00 89.50 72 ASP A C 1
ATOM 519 O O 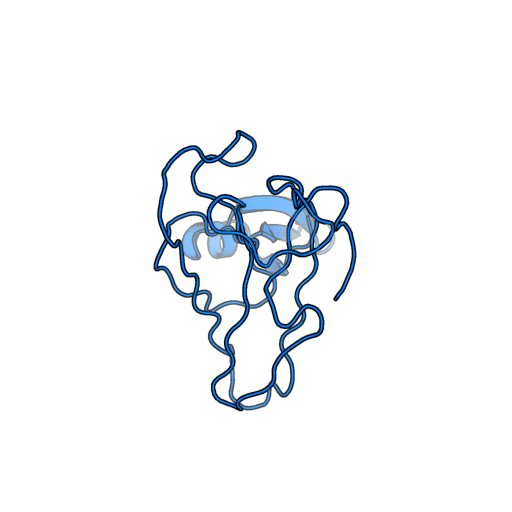. ASP A 1 72 ? -20.995 -5.923 -1.593 1.00 89.50 72 ASP A O 1
ATOM 523 N N . ASN A 1 73 ? -21.104 -4.902 0.397 1.00 91.00 73 ASN A N 1
ATOM 524 C CA . ASN A 1 73 ? -21.765 -3.689 -0.100 1.00 91.00 73 ASN A CA 1
ATOM 525 C C . ASN A 1 73 ? -20.779 -2.687 -0.736 1.00 91.00 73 ASN A C 1
ATOM 527 O O . ASN A 1 73 ? -21.168 -1.578 -1.101 1.00 91.00 73 ASN A O 1
ATOM 531 N N . ILE A 1 74 ? -19.498 -3.049 -0.857 1.00 87.44 74 ILE A N 1
ATOM 532 C CA . ILE A 1 74 ? -18.461 -2.212 -1.467 1.00 87.44 74 ILE A CA 1
ATOM 533 C C . ILE A 1 74 ? -18.382 -2.484 -2.970 1.00 87.44 74 ILE A C 1
ATOM 535 O O . ILE A 1 74 ? -17.988 -3.569 -3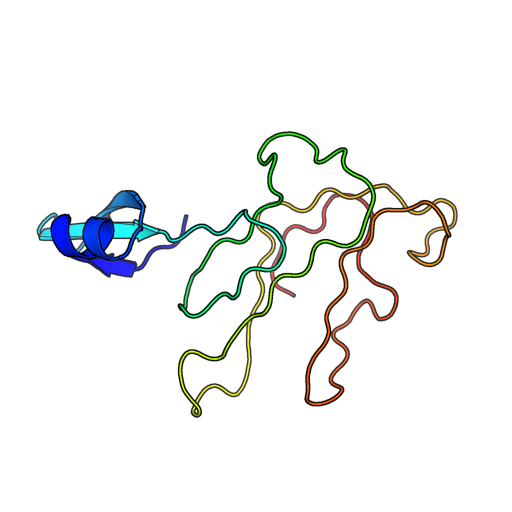.410 1.00 87.44 74 ILE A O 1
ATOM 539 N N . CYS A 1 75 ? -18.705 -1.453 -3.753 1.00 85.88 75 CYS A N 1
ATOM 540 C CA . CYS A 1 75 ? -18.683 -1.494 -5.216 1.00 85.88 75 CYS A CA 1
ATOM 541 C C . CYS A 1 75 ? -17.334 -1.081 -5.823 1.00 85.88 75 CYS A C 1
ATOM 543 O O . CYS A 1 75 ? -17.038 -1.459 -6.952 1.00 85.88 75 CYS A O 1
ATOM 545 N N . GLN A 1 76 ? -16.527 -0.301 -5.099 1.00 87.31 76 GLN A N 1
ATOM 546 C CA . GLN A 1 76 ? -15.272 0.251 -5.604 1.00 87.31 76 GLN A CA 1
ATOM 547 C C . GLN A 1 76 ? -14.223 0.318 -4.495 1.00 87.31 76 GLN A C 1
ATOM 549 O O . GLN A 1 76 ? -14.519 0.722 -3.371 1.00 87.31 76 GLN A O 1
ATOM 554 N N . ILE A 1 77 ? -12.992 -0.055 -4.841 1.00 87.75 77 ILE A N 1
ATOM 555 C CA . ILE A 1 77 ? -11.797 0.235 -4.051 1.00 87.75 77 ILE A CA 1
ATOM 556 C C . ILE A 1 77 ? -11.135 1.464 -4.668 1.00 87.75 77 ILE A C 1
ATOM 558 O O . ILE A 1 77 ? -10.973 1.526 -5.885 1.00 87.75 77 ILE A O 1
ATOM 562 N N . ARG A 1 78 ? -10.774 2.431 -3.826 1.00 88.19 78 ARG A N 1
ATOM 563 C CA . ARG A 1 78 ? -10.000 3.612 -4.209 1.00 88.19 78 ARG A CA 1
ATOM 564 C C . ARG A 1 78 ? -8.570 3.438 -3.720 1.00 88.19 78 ARG A C 1
ATOM 566 O O . ARG A 1 78 ? -8.374 3.039 -2.572 1.00 88.19 78 ARG A O 1
ATOM 573 N N . LEU A 1 79 ? -7.607 3.737 -4.583 1.00 87.81 79 LEU A N 1
ATOM 574 C CA . LEU A 1 79 ? -6.194 3.766 -4.239 1.00 87.81 79 LEU A CA 1
ATOM 575 C C . LEU A 1 79 ? -5.688 5.193 -4.410 1.00 87.81 79 LEU A C 1
ATOM 577 O O . LEU A 1 79 ? -5.864 5.811 -5.456 1.00 87.81 79 LEU A O 1
ATOM 581 N N . ASP A 1 80 ? -5.083 5.712 -3.352 1.00 88.88 80 ASP A N 1
ATOM 582 C CA . ASP A 1 80 ? -4.420 7.006 -3.356 1.00 88.88 80 ASP A CA 1
ATOM 583 C C . ASP A 1 80 ? -2.919 6.758 -3.180 1.00 88.88 80 ASP A C 1
ATOM 585 O O . ASP A 1 80 ? -2.500 5.973 -2.323 1.00 88.88 80 ASP A O 1
ATOM 589 N N . PHE A 1 81 ? -2.115 7.391 -4.027 1.00 89.00 81 PHE A N 1
ATOM 590 C CA . PHE A 1 81 ? -0.665 7.291 -3.979 1.00 89.00 81 PHE A CA 1
ATOM 591 C C . PHE A 1 81 ? -0.078 8.488 -3.245 1.00 89.00 81 PHE A C 1
ATOM 593 O O . PHE A 1 81 ? 0.055 9.575 -3.810 1.00 89.00 81 PHE A O 1
ATOM 600 N N . ASP A 1 82 ? 0.317 8.261 -1.995 1.00 89.31 82 ASP A N 1
ATOM 601 C CA . ASP A 1 82 ? 1.032 9.262 -1.200 1.00 89.31 82 ASP A CA 1
ATOM 602 C C . ASP A 1 82 ? 2.465 9.452 -1.711 1.00 89.31 82 ASP A C 1
ATOM 604 O O . ASP A 1 82 ? 2.959 10.572 -1.828 1.00 89.31 82 ASP A O 1
ATOM 608 N N . ASN A 1 83 ? 3.138 8.341 -2.023 1.00 88.88 83 ASN A N 1
ATOM 609 C CA . ASN A 1 83 ? 4.488 8.322 -2.566 1.00 88.88 83 ASN A CA 1
ATOM 610 C C . ASN A 1 83 ? 4.677 7.074 -3.438 1.00 88.88 83 ASN A C 1
ATOM 612 O O . ASN A 1 83 ? 4.630 5.951 -2.932 1.00 88.88 83 ASN A O 1
ATOM 616 N N . LEU A 1 84 ? 4.903 7.273 -4.736 1.00 88.94 84 LEU A N 1
ATOM 617 C CA . LEU A 1 84 ? 5.258 6.212 -5.671 1.00 88.94 84 LEU A CA 1
ATOM 618 C C . LEU A 1 84 ? 6.471 6.654 -6.489 1.00 88.94 84 LEU A C 1
ATOM 620 O O . LEU A 1 84 ? 6.400 7.611 -7.257 1.00 88.94 84 LEU A O 1
ATOM 624 N N . VAL A 1 85 ? 7.576 5.935 -6.307 1.00 89.06 85 VAL A N 1
ATOM 625 C CA . VAL A 1 85 ? 8.817 6.113 -7.062 1.00 89.06 85 VAL A CA 1
ATOM 626 C C . VAL A 1 85 ? 9.236 4.745 -7.571 1.00 89.06 85 VAL A C 1
ATOM 628 O O . VAL A 1 85 ? 9.539 3.848 -6.782 1.00 89.06 85 VAL A O 1
ATOM 631 N N . LEU A 1 86 ? 9.219 4.586 -8.886 1.00 88.94 86 LEU A N 1
ATOM 632 C CA . LEU A 1 86 ? 9.619 3.378 -9.593 1.00 88.94 86 LEU A CA 1
ATOM 633 C C . LEU A 1 86 ? 10.699 3.737 -10.614 1.00 88.94 86 LEU A C 1
ATOM 635 O O . LEU A 1 86 ? 10.887 4.900 -10.964 1.00 88.94 86 LEU A O 1
ATOM 639 N N . THR A 1 87 ? 11.412 2.731 -11.111 1.00 87.00 87 THR A N 1
ATOM 640 C CA . THR A 1 87 ? 12.386 2.942 -12.185 1.00 87.00 87 THR A CA 1
ATOM 641 C C . THR A 1 87 ? 11.714 3.541 -13.431 1.00 87.00 87 THR A C 1
ATOM 643 O O . THR A 1 87 ? 10.662 3.068 -13.865 1.00 87.00 87 THR A O 1
ATOM 646 N N . GLU A 1 88 ? 12.341 4.559 -14.026 1.00 83.69 88 GLU A N 1
ATOM 647 C CA . GLU A 1 88 ? 11.874 5.212 -15.255 1.00 83.69 88 GLU A CA 1
ATOM 648 C C . GLU A 1 88 ? 11.797 4.240 -16.450 1.00 83.69 88 GLU A C 1
ATOM 650 O O . GLU A 1 88 ? 12.656 3.359 -16.609 1.00 83.69 88 GLU A O 1
ATOM 655 N N . PRO A 1 89 ? 10.802 4.387 -17.343 1.00 81.50 89 PRO A N 1
ATOM 656 C CA . PRO A 1 89 ? 10.744 3.605 -18.567 1.00 81.50 89 PRO A CA 1
ATOM 657 C C . PRO A 1 89 ? 11.802 4.063 -19.580 1.00 81.50 89 PRO A C 1
ATOM 659 O O . PRO A 1 89 ? 11.844 5.217 -19.993 1.00 81.50 89 PRO A O 1
ATOM 662 N N . ALA A 1 90 ? 12.593 3.122 -20.101 1.00 80.44 90 ALA A N 1
ATOM 663 C CA . ALA A 1 90 ? 13.621 3.421 -21.106 1.00 80.44 90 ALA A CA 1
ATOM 664 C C . ALA A 1 90 ? 13.080 3.967 -22.447 1.00 80.44 90 ALA A C 1
ATOM 666 O O . ALA A 1 90 ? 13.804 4.645 -23.170 1.00 80.44 90 ALA A O 1
ATOM 667 N N . THR A 1 91 ? 11.833 3.647 -22.811 1.00 78.25 91 THR A N 1
ATOM 668 C CA . THR A 1 91 ? 11.232 4.009 -24.112 1.00 78.25 91 THR A CA 1
ATOM 669 C C . THR A 1 91 ? 9.901 4.749 -23.969 1.00 78.25 91 THR A C 1
ATOM 671 O O . THR A 1 91 ? 9.095 4.728 -24.893 1.00 78.25 91 THR A O 1
ATOM 674 N N . GLY A 1 92 ? 9.639 5.346 -22.801 1.00 74.00 92 GLY A N 1
ATOM 675 C CA . GLY A 1 92 ? 8.370 6.025 -22.495 1.00 74.00 92 GLY A CA 1
ATOM 676 C C . GLY A 1 92 ? 7.190 5.091 -22.196 1.00 74.00 92 GLY A C 1
ATOM 677 O O . GLY A 1 92 ? 6.119 5.560 -21.842 1.00 74.00 92 GLY A O 1
ATOM 678 N N . GLU A 1 93 ? 7.395 3.776 -22.287 1.00 77.12 93 GLU A N 1
ATOM 679 C CA . GLU A 1 93 ? 6.394 2.754 -21.986 1.00 77.12 93 GLU A CA 1
ATOM 680 C C . GLU A 1 93 ? 6.884 1.852 -20.853 1.00 77.12 93 GLU A C 1
ATOM 682 O O . GLU A 1 93 ? 8.023 1.366 -20.877 1.00 77.12 93 GLU A O 1
ATOM 687 N N . CYS A 1 94 ? 5.990 1.507 -19.924 1.00 78.31 94 CYS A N 1
ATOM 688 C CA . CYS A 1 94 ? 6.236 0.519 -18.869 1.00 78.31 94 CYS A CA 1
ATOM 689 C C . CYS A 1 94 ? 6.272 -0.920 -19.419 1.00 78.31 94 CYS A C 1
ATOM 691 O O . CYS A 1 94 ? 5.870 -1.866 -18.752 1.00 78.31 94 CYS A O 1
ATOM 693 N N . SER A 1 95 ? 6.725 -1.131 -20.658 1.00 71.56 95 SER A N 1
ATOM 694 C CA . SER A 1 95 ? 6.677 -2.420 -21.359 1.00 71.56 95 SER A CA 1
ATOM 695 C C . SER A 1 95 ? 7.984 -3.207 -21.279 1.00 71.56 95 SER A C 1
ATOM 697 O O . SER A 1 95 ? 7.994 -4.390 -21.613 1.00 71.56 95 SER A O 1
ATOM 699 N N . ASN A 1 96 ? 9.090 -2.600 -20.849 1.00 65.69 96 ASN A N 1
ATOM 700 C CA . ASN A 1 96 ? 10.383 -3.273 -20.925 1.00 65.69 96 ASN A CA 1
ATOM 701 C C . ASN A 1 96 ? 10.566 -4.364 -19.835 1.00 65.69 96 ASN A C 1
ATOM 703 O O . ASN A 1 96 ? 9.856 -4.407 -18.827 1.00 65.69 96 ASN A O 1
ATOM 707 N N . THR A 1 97 ? 11.536 -5.243 -20.103 1.00 67.94 97 THR A N 1
ATOM 708 C CA . THR A 1 97 ? 12.168 -6.260 -19.240 1.00 67.94 97 THR A CA 1
ATOM 709 C C . THR A 1 97 ? 12.509 -5.899 -17.801 1.00 67.94 97 THR A C 1
ATOM 711 O O . THR A 1 97 ? 12.421 -6.704 -16.879 1.00 67.94 97 THR A O 1
ATOM 714 N N . ASN A 1 98 ? 13.039 -4.685 -17.677 1.00 73.56 98 ASN A N 1
ATOM 715 C CA . ASN A 1 98 ? 14.059 -4.312 -16.700 1.00 73.56 98 ASN A CA 1
ATOM 716 C C . ASN A 1 98 ? 13.655 -3.037 -15.943 1.00 73.56 98 ASN A C 1
ATOM 718 O O . ASN A 1 98 ? 14.514 -2.306 -15.461 1.00 73.56 98 ASN A O 1
ATOM 722 N N . THR A 1 99 ? 12.357 -2.756 -15.884 1.00 83.12 99 THR A N 1
ATOM 723 C CA . THR A 1 99 ? 11.763 -1.620 -15.180 1.00 83.12 99 THR A CA 1
ATOM 724 C C . THR A 1 99 ? 10.831 -2.164 -14.106 1.00 83.12 99 THR A C 1
ATOM 726 O O . THR A 1 99 ? 10.095 -3.126 -14.345 1.00 83.12 99 THR A O 1
ATOM 729 N N . ASP A 1 100 ? 10.847 -1.527 -12.937 1.00 86.62 100 ASP A N 1
ATOM 730 C CA . ASP A 1 100 ? 9.886 -1.793 -11.871 1.00 86.62 100 ASP A CA 1
ATOM 731 C C . ASP A 1 100 ? 8.483 -1.375 -12.306 1.00 86.62 100 ASP A C 1
ATOM 733 O O . ASP A 1 100 ? 8.291 -0.310 -12.895 1.00 86.62 100 ASP A O 1
ATOM 737 N N . LYS A 1 101 ? 7.492 -2.217 -12.009 1.00 87.25 101 LYS A N 1
ATOM 738 C CA . LYS A 1 101 ? 6.099 -1.966 -12.382 1.00 87.25 101 LYS A CA 1
ATOM 739 C C . LYS A 1 101 ? 5.180 -2.211 -11.207 1.00 87.25 101 LYS A C 1
ATOM 741 O O . LYS A 1 101 ? 5.258 -3.256 -10.560 1.00 87.25 101 LYS A O 1
ATOM 746 N N . LEU A 1 102 ? 4.241 -1.297 -11.011 1.00 89.12 102 LEU A N 1
ATOM 747 C CA . LEU A 1 102 ? 3.069 -1.532 -10.185 1.00 89.12 102 LEU A CA 1
ATOM 748 C C . LEU A 1 102 ? 1.901 -1.932 -11.083 1.00 89.12 102 LEU A C 1
ATOM 750 O O . LEU A 1 102 ? 1.535 -1.203 -11.998 1.00 89.12 102 LEU A O 1
ATOM 754 N N . THR A 1 103 ? 1.309 -3.093 -10.825 1.00 88.50 103 THR A N 1
ATOM 755 C CA . THR A 1 103 ? 0.184 -3.613 -11.610 1.00 88.50 103 THR A CA 1
ATOM 756 C C . THR A 1 103 ? -1.000 -3.919 -10.709 1.00 88.50 103 THR A C 1
ATOM 758 O O . THR A 1 103 ? -0.844 -4.200 -9.520 1.00 88.50 103 THR A O 1
ATOM 761 N N . PHE A 1 104 ? -2.194 -3.883 -11.295 1.00 87.19 104 PHE A N 1
ATOM 762 C CA . PHE A 1 104 ? -3.445 -4.158 -10.605 1.00 87.19 104 PHE A CA 1
ATOM 763 C C . PHE A 1 104 ? -4.153 -5.332 -11.253 1.00 87.19 104 PHE A C 1
ATOM 765 O O . PHE A 1 104 ? -4.242 -5.418 -12.477 1.00 87.19 104 PHE A O 1
ATOM 772 N N . THR A 1 105 ? -4.697 -6.216 -10.425 1.00 87.38 105 THR A N 1
ATOM 773 C CA . THR A 1 105 ? -5.537 -7.322 -10.879 1.00 87.38 105 THR A CA 1
ATOM 774 C C . THR A 1 105 ? -6.865 -7.271 -10.140 1.00 87.38 105 THR A C 1
ATOM 776 O O . THR A 1 105 ? -6.907 -7.087 -8.925 1.00 87.38 105 THR A O 1
ATOM 779 N N . SER A 1 106 ? -7.960 -7.397 -10.889 1.00 85.12 106 SER A N 1
ATOM 780 C CA . SER A 1 106 ? -9.313 -7.443 -10.342 1.00 85.12 106 SER A CA 1
ATOM 781 C C . SER A 1 106 ? -9.996 -8.747 -10.755 1.00 85.12 106 SER A C 1
ATOM 783 O O . SER A 1 106 ? -9.941 -9.099 -11.937 1.00 85.12 106 SER A O 1
ATOM 785 N N . PRO A 1 107 ? -10.720 -9.429 -9.846 1.00 84.19 107 PRO A N 1
ATOM 786 C CA . PRO A 1 107 ? -11.544 -10.587 -10.195 1.00 84.19 107 PRO A CA 1
ATOM 787 C C . PRO A 1 107 ? -12.610 -10.286 -11.259 1.00 84.19 107 PRO A C 1
ATOM 789 O O . PRO A 1 107 ? -13.040 -11.190 -11.967 1.00 84.19 107 PRO A O 1
ATOM 792 N N . SER A 1 108 ? -13.037 -9.024 -11.391 1.00 82.88 108 SER A N 1
ATOM 793 C CA . SER A 1 108 ? -14.009 -8.603 -12.409 1.00 82.88 108 SER A CA 1
ATOM 794 C C . SER A 1 108 ? -13.419 -8.482 -13.818 1.00 82.88 108 SER A C 1
ATOM 796 O O . SER A 1 108 ? -14.152 -8.167 -14.752 1.00 82.88 108 SER A O 1
ATOM 798 N N . GLY A 1 109 ? -12.102 -8.654 -13.975 1.00 76.62 109 GLY A N 1
ATOM 799 C CA . GLY A 1 109 ? -11.400 -8.345 -15.221 1.00 76.62 109 GLY A CA 1
ATOM 800 C C . GLY A 1 109 ? -11.303 -6.844 -15.510 1.00 76.62 109 GLY A C 1
ATOM 801 O O . GLY A 1 109 ? -10.834 -6.466 -16.580 1.00 76.62 109 GLY A O 1
ATOM 802 N N . TYR A 1 110 ? -11.729 -5.981 -14.576 1.00 79.81 110 TYR A N 1
ATOM 803 C CA . TYR A 1 110 ? -11.507 -4.542 -14.677 1.00 79.81 110 TYR A CA 1
ATOM 804 C C . TYR A 1 110 ? -10.006 -4.251 -14.688 1.00 79.81 110 TYR A C 1
ATOM 806 O O . TYR A 1 110 ? -9.285 -4.630 -13.762 1.00 79.81 110 TYR A O 1
ATOM 814 N N . VAL A 1 111 ? -9.561 -3.563 -15.736 1.00 70.88 111 VAL A N 1
ATOM 815 C CA . VAL A 1 111 ? -8.187 -3.097 -15.897 1.00 70.88 111 VAL A CA 1
ATOM 816 C C . VAL A 1 111 ? -8.197 -1.588 -15.651 1.00 70.88 111 VAL A C 1
ATOM 818 O O . VAL A 1 111 ? -8.734 -0.858 -16.488 1.00 70.88 111 VAL A O 1
ATOM 821 N N . PRO A 1 112 ? -7.674 -1.100 -14.512 1.00 71.56 112 PRO A N 1
ATOM 822 C CA . PRO A 1 112 ? -7.542 0.335 -14.293 1.00 71.56 112 PRO A CA 1
ATOM 823 C C . PRO A 1 112 ? -6.609 0.973 -15.344 1.00 71.56 112 PRO A C 1
ATOM 825 O O . PRO A 1 112 ? -5.803 0.269 -15.962 1.00 71.56 112 PRO A O 1
ATOM 828 N N . PRO A 1 113 ? -6.708 2.297 -15.571 1.00 66.56 113 PRO A N 1
ATOM 829 C CA . PRO A 1 113 ? -5.809 3.026 -16.468 1.00 66.56 113 PRO A CA 1
ATOM 830 C C . PRO A 1 113 ? -4.328 2.742 -16.156 1.00 66.56 113 PRO A C 1
ATOM 832 O O . PRO A 1 113 ? -3.950 2.658 -14.991 1.00 66.56 113 PRO A O 1
ATOM 835 N N . GLY A 1 114 ? -3.492 2.593 -17.192 1.00 66.25 114 GLY A N 1
ATOM 836 C CA . GLY A 1 114 ? -2.105 2.119 -17.050 1.00 66.25 114 GLY A CA 1
ATOM 837 C C . GLY A 1 114 ? -1.966 0.608 -17.260 1.00 66.25 114 GLY A C 1
ATOM 838 O O . GLY A 1 114 ? -1.275 -0.068 -16.508 1.00 66.25 114 GLY A O 1
ATOM 839 N N . SER A 1 115 ? -2.631 0.059 -18.281 1.00 57.97 115 SER A N 1
ATOM 840 C CA . SER A 1 115 ? -2.815 -1.381 -18.537 1.00 57.97 115 SER A CA 1
ATOM 841 C C . SER A 1 115 ? -1.534 -2.220 -18.721 1.00 57.97 115 SER A C 1
ATOM 843 O O . SER A 1 115 ? -1.620 -3.446 -18.745 1.00 57.97 115 SER A O 1
ATOM 845 N N . GLY A 1 116 ? -0.354 -1.596 -18.807 1.00 69.25 116 GLY A N 1
ATOM 846 C CA . GLY A 1 116 ? 0.964 -2.253 -18.775 1.00 69.25 116 GLY A CA 1
ATOM 847 C C . GLY A 1 116 ? 1.670 -2.214 -17.409 1.00 69.25 116 GLY A C 1
ATOM 848 O O . GLY A 1 116 ? 2.792 -2.704 -17.287 1.00 69.25 116 GLY A O 1
ATOM 849 N N . GLY A 1 117 ? 1.017 -1.644 -16.397 1.00 82.44 117 GLY A N 1
ATOM 850 C CA . GLY A 1 117 ? 1.598 -1.244 -15.122 1.00 82.44 117 GLY A CA 1
ATOM 851 C C . GLY A 1 117 ? 1.993 0.233 -15.097 1.00 82.44 117 GLY A C 1
ATOM 852 O O . GLY A 1 117 ? 2.235 0.845 -16.136 1.00 82.44 117 GLY A O 1
ATOM 853 N N . LEU A 1 118 ? 2.054 0.795 -13.893 1.00 86.31 118 LEU A N 1
ATOM 854 C CA . LEU A 1 118 ? 2.640 2.103 -13.615 1.00 86.31 118 LEU A CA 1
ATOM 855 C C . LEU A 1 118 ? 4.148 1.936 -13.403 1.00 86.31 118 LEU A C 1
ATOM 857 O O . LEU A 1 118 ? 4.574 0.950 -12.799 1.00 86.31 118 LEU A O 1
ATOM 861 N N . CYS A 1 119 ? 4.941 2.886 -13.883 1.00 86.69 119 CYS A N 1
ATOM 862 C CA . CYS A 1 119 ? 6.390 2.967 -13.703 1.00 86.69 119 CYS A CA 1
ATOM 863 C C . CYS A 1 119 ? 6.829 4.442 -13.705 1.00 86.69 119 CYS A C 1
ATOM 865 O O . CYS A 1 119 ? 6.015 5.313 -14.013 1.00 86.69 119 CYS A O 1
ATOM 867 N N . GLY A 1 120 ? 8.096 4.701 -13.376 1.00 85.69 120 GLY A N 1
ATOM 868 C CA . GLY A 1 120 ? 8.643 6.050 -13.219 1.00 85.69 120 GLY A CA 1
ATOM 869 C C . GLY A 1 120 ? 8.349 6.726 -11.877 1.00 85.69 120 GLY A C 1
ATOM 870 O O . GLY A 1 120 ? 7.829 6.111 -10.937 1.00 85.69 120 GLY A O 1
ATOM 871 N N . ASP A 1 121 ? 8.730 7.994 -11.784 1.00 78.06 121 ASP A N 1
ATOM 872 C CA . ASP A 1 121 ? 8.537 8.867 -10.632 1.00 78.06 121 ASP A CA 1
ATOM 873 C C . ASP A 1 121 ? 7.358 9.851 -10.821 1.00 78.06 121 ASP A C 1
ATOM 875 O O . ASP A 1 121 ? 6.769 9.969 -11.892 1.00 78.06 121 ASP A O 1
ATOM 879 N N . ASN A 1 122 ? 6.957 10.535 -9.742 1.00 60.50 122 ASN A N 1
ATOM 880 C CA . ASN A 1 122 ? 5.884 11.548 -9.723 1.00 60.50 122 ASN A CA 1
ATOM 881 C C . ASN A 1 122 ? 4.438 11.056 -9.928 1.00 60.50 122 ASN A C 1
ATOM 883 O O . ASN A 1 122 ? 3.586 11.807 -10.401 1.00 60.50 122 ASN A O 1
ATOM 887 N N . VAL A 1 123 ? 4.102 9.844 -9.485 1.00 62.53 123 VAL A N 1
ATOM 888 C CA . VAL A 1 123 ? 2.711 9.348 -9.519 1.00 62.53 123 VAL A CA 1
ATOM 889 C C . VAL A 1 123 ? 1.932 9.703 -8.239 1.00 62.53 123 VAL A C 1
ATOM 891 O O . VAL A 1 123 ? 1.238 8.861 -7.6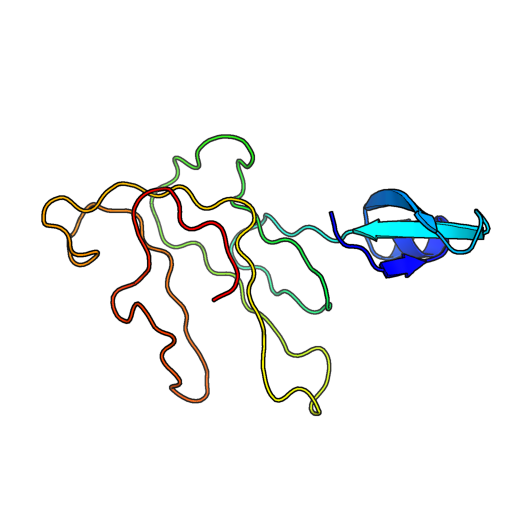76 1.00 62.53 123 VAL A O 1
ATOM 894 N N . SER A 1 124 ? 2.076 10.927 -7.718 1.00 57.69 124 SER A N 1
ATOM 895 C CA . SER A 1 124 ? 1.319 11.371 -6.538 1.00 57.69 124 SER A CA 1
ATOM 896 C C . SER A 1 124 ? -0.092 11.825 -6.930 1.00 57.69 124 SER A C 1
ATOM 898 O O . SER A 1 124 ? -0.270 12.670 -7.808 1.00 57.69 124 SER A O 1
ATOM 900 N N . GLY A 1 125 ? -1.118 11.260 -6.286 1.00 58.25 125 GLY A N 1
ATOM 901 C CA . GLY A 1 125 ? -2.517 11.578 -6.593 1.00 58.25 125 GLY A CA 1
ATOM 902 C C . GLY A 1 125 ? -3.505 10.428 -6.382 1.00 58.25 125 GLY A C 1
ATOM 903 O O . GLY A 1 125 ? -3.147 9.339 -5.938 1.00 58.25 125 GLY A O 1
ATOM 904 N N . SER A 1 126 ? -4.776 10.690 -6.698 1.00 51.12 126 SER A N 1
ATOM 905 C CA . SER A 1 126 ? -5.869 9.708 -6.663 1.00 51.12 126 SER A CA 1
ATOM 906 C C . SER A 1 126 ? -6.121 9.136 -8.059 1.00 51.12 126 SER A C 1
ATOM 908 O O . SER A 1 126 ? -6.368 9.925 -8.978 1.00 51.12 126 SER A O 1
ATOM 910 N N . HIS A 1 127 ? -6.109 7.810 -8.213 1.00 50.38 127 HIS A N 1
ATOM 911 C CA . HIS A 1 127 ? -6.282 7.127 -9.504 1.00 50.38 127 HIS A CA 1
ATOM 912 C C . HIS A 1 127 ? -7.305 5.983 -9.445 1.00 50.38 127 HIS A C 1
ATOM 914 O O . HIS A 1 127 ? -7.462 5.354 -8.373 1.00 50.38 127 HIS A O 1
#